Protein AF-A0A7S2XZG2-F1 (afdb_monomer_lite)

Foldseek 3Di:
DDDDDDDDDDDDDDDDDDPPDDPPPDPPPPPPDAAPQPPHADDLVLLVVLLVVADLQDAQFQSHARQCAADPVRFGAESRRHTPPDPSGDDHHHDDDDPVRVVVSVVVVVVLVVDVSNVDDVGNRHPD

Structure (mmCIF, N/CA/C/O backbone):
data_AF-A0A7S2XZG2-F1
#
_entry.id   AF-A0A7S2XZG2-F1
#
loop_
_atom_site.group_PDB
_atom_site.id
_atom_site.type_symbol
_atom_site.label_atom_id
_atom_site.label_alt_id
_atom_site.label_comp_id
_atom_site.label_asym_id
_atom_site.label_entity_id
_atom_site.label_seq_id
_atom_site.pdbx_PDB_ins_co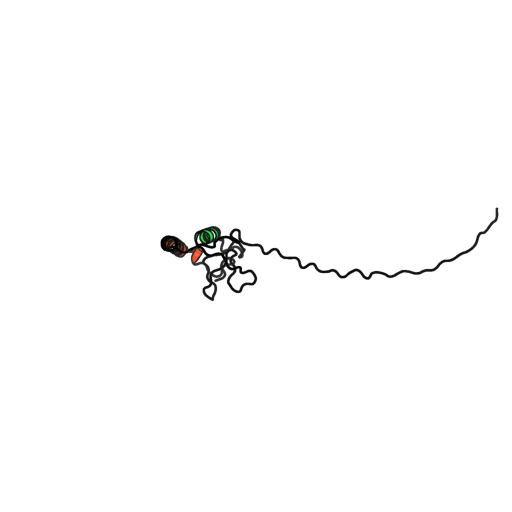de
_atom_site.Cartn_x
_atom_site.Cartn_y
_atom_site.Cartn_z
_atom_site.occupancy
_atom_site.B_iso_or_equiv
_atom_site.auth_seq_id
_atom_site.auth_comp_id
_atom_site.auth_asym_id
_atom_site.auth_atom_id
_atom_site.pdbx_PDB_model_num
ATOM 1 N N . MET A 1 1 ? 34.559 24.028 92.348 1.00 36.72 1 MET A N 1
ATOM 2 C CA . MET A 1 1 ? 35.734 24.807 91.899 1.00 36.72 1 MET A CA 1
ATOM 3 C C . MET A 1 1 ? 35.272 25.775 90.821 1.00 36.72 1 MET A C 1
ATOM 5 O O . MET A 1 1 ? 34.498 25.372 89.966 1.00 36.72 1 MET A O 1
ATOM 9 N N . LYS A 1 2 ? 35.650 27.052 90.931 1.00 42.00 2 LYS A N 1
ATOM 10 C CA . LYS A 1 2 ? 35.395 28.099 89.926 1.00 42.00 2 LYS A CA 1
ATOM 11 C C . LYS A 1 2 ? 36.290 27.841 88.705 1.00 42.00 2 LYS A C 1
ATOM 13 O O . LYS A 1 2 ? 37.396 27.367 88.924 1.00 42.00 2 LYS A O 1
ATOM 18 N N . ILE A 1 3 ? 35.843 28.195 87.497 1.00 41.59 3 ILE A N 1
ATOM 19 C CA . ILE A 1 3 ? 36.563 29.003 86.485 1.00 41.59 3 ILE A CA 1
ATOM 20 C C . ILE A 1 3 ? 35.671 29.106 85.234 1.00 41.59 3 ILE A C 1
ATOM 22 O O . ILE A 1 3 ? 35.205 28.107 84.695 1.00 41.59 3 ILE A O 1
ATOM 26 N N . ALA A 1 4 ? 35.418 30.346 84.822 1.00 44.94 4 ALA A N 1
ATOM 27 C CA . ALA A 1 4 ? 34.764 30.729 83.579 1.00 44.94 4 ALA A CA 1
ATOM 28 C C . ALA A 1 4 ? 35.762 30.694 82.414 1.00 44.94 4 ALA A C 1
ATOM 30 O O . ALA A 1 4 ? 36.927 31.026 82.620 1.00 44.94 4 ALA A O 1
ATOM 31 N N . ILE A 1 5 ? 35.295 30.411 81.194 1.00 45.34 5 ILE A N 1
ATOM 32 C CA . ILE A 1 5 ? 35.968 30.845 79.962 1.00 45.34 5 ILE A CA 1
ATOM 33 C C . ILE A 1 5 ? 34.917 31.399 79.004 1.00 45.34 5 ILE A C 1
ATOM 35 O O . ILE A 1 5 ? 33.817 30.868 78.862 1.00 45.34 5 ILE A O 1
ATOM 39 N N . ALA A 1 6 ? 35.283 32.527 78.416 1.00 41.75 6 ALA A N 1
ATOM 40 C CA . ALA A 1 6 ? 34.468 33.445 77.660 1.00 41.75 6 ALA A CA 1
ATOM 41 C C . ALA A 1 6 ? 34.842 33.393 76.167 1.00 41.75 6 ALA A C 1
ATOM 43 O O . ALA A 1 6 ? 36.004 33.168 75.846 1.00 41.75 6 ALA A O 1
ATOM 44 N N . VAL A 1 7 ? 33.860 33.741 75.323 1.00 36.69 7 VAL A N 1
ATOM 45 C CA . VAL A 1 7 ? 33.992 34.523 74.073 1.00 36.69 7 VAL A CA 1
ATOM 46 C C . VAL A 1 7 ? 34.663 33.824 72.874 1.00 36.69 7 VAL A C 1
ATOM 48 O O . VAL A 1 7 ? 35.791 33.366 72.945 1.00 36.69 7 VAL A O 1
ATOM 51 N N . VAL A 1 8 ? 33.964 33.778 71.733 1.00 38.09 8 VAL A N 1
ATOM 52 C CA . VAL A 1 8 ? 34.269 34.513 70.481 1.00 38.09 8 VAL A CA 1
ATOM 53 C C . VAL A 1 8 ? 33.290 34.045 69.387 1.00 38.09 8 VAL A C 1
ATOM 55 O O . VAL A 1 8 ? 32.960 32.871 69.267 1.00 38.09 8 VAL A O 1
ATOM 58 N N . ALA A 1 9 ? 32.806 35.033 68.635 1.00 40.91 9 ALA A N 1
ATOM 59 C CA . ALA A 1 9 ? 31.862 34.998 67.525 1.00 40.91 9 ALA A CA 1
ATOM 60 C C . ALA A 1 9 ? 32.285 34.130 66.321 1.00 40.91 9 ALA A C 1
ATOM 62 O O . ALA A 1 9 ? 33.453 33.789 66.196 1.00 40.91 9 ALA A O 1
ATOM 63 N N . VAL A 1 10 ? 31.363 33.898 65.373 1.00 43.66 10 VAL A N 1
ATOM 64 C CA . VAL A 1 10 ? 31.533 34.304 63.958 1.00 43.66 10 VAL A CA 1
ATOM 65 C C . VAL A 1 10 ? 30.236 34.087 63.152 1.00 43.66 10 VAL A C 1
ATOM 67 O O . VAL A 1 10 ? 29.661 33.006 63.117 1.00 43.66 10 VAL A O 1
ATOM 70 N N . ALA A 1 11 ? 29.808 35.204 62.557 1.00 45.50 11 ALA A N 1
ATOM 71 C CA . ALA A 1 11 ? 29.036 35.462 61.339 1.00 45.50 11 ALA A CA 1
ATOM 72 C C . ALA A 1 11 ? 28.065 34.415 60.753 1.00 45.50 11 ALA A C 1
ATOM 74 O O . ALA A 1 11 ? 28.446 33.374 60.223 1.00 45.50 11 ALA A O 1
ATOM 75 N N . ALA A 1 12 ? 26.804 34.848 60.663 1.00 44.41 12 ALA A N 1
ATOM 76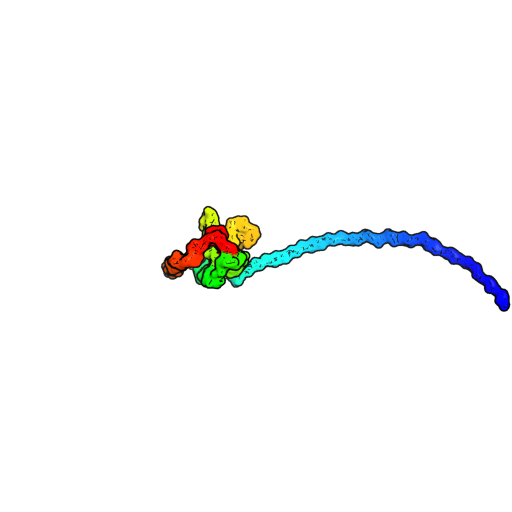 C CA . ALA A 1 12 ? 25.840 34.402 59.670 1.00 44.41 12 ALA A CA 1
ATOM 77 C C . ALA A 1 12 ? 26.233 34.893 58.264 1.00 44.41 12 ALA A C 1
ATOM 79 O O . ALA A 1 12 ? 26.307 36.097 58.031 1.00 44.41 12 ALA A O 1
ATOM 80 N N . LEU A 1 13 ? 26.406 33.965 57.322 1.00 46.47 13 LEU A N 1
ATOM 81 C CA . LEU A 1 13 ? 26.274 34.201 55.882 1.00 46.47 13 LEU A CA 1
ATOM 82 C C . LEU A 1 13 ? 25.583 32.974 55.275 1.00 46.47 13 LEU A C 1
ATOM 84 O O . LEU A 1 13 ? 26.219 31.982 54.930 1.00 46.47 13 LEU A O 1
ATOM 88 N N . SER A 1 14 ? 24.254 33.019 55.185 1.00 47.12 14 SER A N 1
ATOM 89 C CA . SER A 1 14 ? 23.476 32.059 54.405 1.00 47.12 14 SER A CA 1
ATOM 90 C C . SER A 1 14 ? 23.741 32.314 52.921 1.00 47.12 14 SER A C 1
ATOM 92 O O . SER A 1 14 ? 23.187 33.246 52.335 1.00 47.12 14 SER A O 1
ATOM 94 N N . GLY A 1 15 ? 24.610 31.507 52.318 1.00 46.53 15 GLY A N 1
ATOM 95 C CA . GLY A 1 15 ? 24.781 31.476 50.872 1.00 46.53 15 GLY A CA 1
ATOM 96 C C . GLY A 1 15 ? 23.511 30.943 50.213 1.00 46.53 15 GLY A C 1
ATOM 97 O O . GLY A 1 15 ? 23.251 29.745 50.248 1.00 46.53 15 GLY A O 1
ATOM 98 N N . VAL A 1 16 ? 22.717 31.820 49.597 1.00 48.66 16 VAL A N 1
ATOM 99 C CA . VAL A 1 16 ? 21.780 31.401 48.551 1.00 48.66 16 VAL A CA 1
ATOM 100 C C . VAL A 1 16 ? 22.603 31.198 47.287 1.00 48.66 16 VAL A C 1
ATOM 102 O O . VAL A 1 16 ? 23.163 32.132 46.719 1.00 48.66 16 VAL A O 1
ATOM 105 N N . SER A 1 17 ? 22.704 29.954 46.849 1.00 53.47 17 SER A N 1
ATOM 106 C CA . SER A 1 17 ? 23.145 29.608 45.503 1.00 53.47 17 SER A CA 1
ATOM 107 C C . SER A 1 17 ? 22.316 28.421 45.048 1.00 53.47 17 SER A C 1
ATOM 109 O O . SER A 1 17 ? 22.588 27.282 45.406 1.00 53.47 17 SER A O 1
ATOM 111 N N . ALA A 1 18 ? 21.269 28.710 44.283 1.00 48.72 18 ALA A N 1
ATOM 112 C CA . ALA A 1 18 ? 20.520 27.712 43.535 1.00 48.72 18 ALA A CA 1
ATOM 113 C C . ALA A 1 18 ? 20.117 28.307 42.180 1.00 48.72 18 ALA A C 1
ATOM 115 O O . ALA A 1 18 ? 18.943 28.510 41.889 1.00 48.72 18 ALA A O 1
ATOM 116 N N . PHE A 1 19 ? 21.110 28.603 41.336 1.00 49.88 19 PHE A N 1
ATOM 117 C CA . PHE A 1 19 ? 20.880 28.601 39.893 1.00 49.88 19 PHE A CA 1
ATOM 118 C C . PHE A 1 19 ? 20.899 27.133 39.461 1.00 49.88 19 PHE A C 1
ATOM 120 O O . PHE A 1 19 ? 21.944 26.579 39.124 1.00 49.88 19 PHE A O 1
ATOM 127 N N . ASN A 1 20 ? 19.754 26.463 39.605 1.00 54.81 20 ASN A N 1
ATOM 128 C CA . ASN A 1 20 ? 19.588 25.105 39.109 1.00 54.81 20 ASN A CA 1
ATOM 129 C C . ASN A 1 20 ? 19.601 25.174 37.579 1.00 54.81 20 ASN A C 1
ATOM 131 O O . ASN A 1 20 ? 18.780 25.873 36.983 1.00 54.81 20 ASN A O 1
ATOM 135 N N . GLY A 1 21 ? 20.586 24.503 36.979 1.00 49.66 21 GLY A N 1
ATOM 136 C CA . GLY A 1 21 ? 20.840 24.501 35.545 1.00 49.66 21 GLY A CA 1
ATOM 137 C C . GLY A 1 21 ? 19.577 24.212 34.742 1.00 49.66 21 GLY A C 1
ATOM 138 O O . GLY A 1 21 ? 18.750 23.383 35.124 1.00 49.66 21 GLY A O 1
ATOM 139 N N . GLY A 1 22 ? 19.438 24.935 33.630 1.00 48.97 22 GLY A N 1
ATOM 140 C CA . GLY A 1 22 ? 18.345 24.759 32.690 1.00 48.97 22 GLY A CA 1
ATOM 141 C C . GLY A 1 22 ? 18.173 23.287 32.339 1.00 48.97 22 GLY A C 1
ATOM 142 O O . GLY A 1 22 ? 19.114 22.618 31.911 1.00 48.97 22 GLY A O 1
ATOM 143 N N . VAL A 1 23 ? 16.953 22.792 32.523 1.00 52.06 23 VAL A N 1
ATOM 144 C CA . VAL A 1 23 ? 16.539 21.507 31.978 1.00 52.06 23 VAL A CA 1
ATOM 145 C C . VAL A 1 23 ? 16.575 21.670 30.463 1.00 52.06 23 VAL A C 1
ATOM 147 O O . VAL A 1 23 ? 15.661 22.232 29.863 1.00 52.06 23 VAL A O 1
ATOM 150 N N . VAL A 1 24 ? 17.658 21.219 29.831 1.00 56.72 24 VAL A N 1
ATOM 151 C CA . VAL A 1 24 ? 17.627 20.914 28.404 1.00 56.72 24 VAL A CA 1
ATOM 152 C C . VAL A 1 24 ? 16.651 19.752 28.290 1.00 56.72 24 VAL A C 1
ATOM 154 O O . VAL A 1 24 ? 16.999 18.611 28.584 1.00 56.72 24 VAL A O 1
ATOM 157 N N . MET A 1 25 ? 15.399 20.060 27.946 1.00 53.56 25 MET A N 1
ATOM 158 C CA . MET A 1 25 ? 14.442 19.073 27.463 1.00 53.56 25 MET A CA 1
ATOM 159 C C . MET A 1 25 ? 15.105 18.391 26.269 1.00 53.56 25 MET A C 1
ATOM 161 O O . MET A 1 25 ? 15.117 18.929 25.160 1.00 53.56 25 MET A O 1
ATOM 165 N N . GLY A 1 26 ? 15.728 17.237 26.514 1.00 50.41 26 GLY A N 1
ATOM 166 C CA . GLY A 1 26 ? 16.169 16.354 25.454 1.00 50.41 26 GLY A CA 1
ATOM 167 C C . GLY A 1 26 ? 14.954 16.111 24.577 1.00 50.41 26 GLY A C 1
ATOM 168 O O . GLY A 1 26 ? 13.921 15.652 25.064 1.00 50.41 26 GLY A O 1
ATOM 169 N N . ARG A 1 27 ? 15.041 16.491 23.299 1.00 54.75 27 ARG A N 1
ATOM 170 C CA . ARG A 1 27 ? 14.044 16.083 22.314 1.00 54.75 27 ARG A CA 1
ATOM 171 C C . ARG A 1 27 ? 14.011 14.564 22.379 1.00 54.75 27 ARG A C 1
ATOM 173 O O . ARG A 1 27 ? 14.972 13.927 21.958 1.00 54.75 27 ARG A O 1
ATOM 180 N N . ALA A 1 28 ? 12.957 14.000 22.957 1.00 52.75 28 ALA A N 1
ATOM 181 C CA . ALA A 1 28 ? 12.706 12.581 22.834 1.00 52.75 28 ALA A CA 1
ATOM 182 C C . ALA A 1 28 ? 12.578 12.318 21.333 1.00 52.75 28 ALA A C 1
ATOM 184 O O . ALA A 1 28 ? 11.620 12.759 20.699 1.00 52.75 28 ALA A O 1
ATOM 185 N N . SER A 1 29 ? 13.588 11.688 20.741 1.00 50.88 29 SER A N 1
ATOM 186 C CA . SER A 1 29 ? 13.480 11.120 19.410 1.00 50.88 29 SER A CA 1
ATOM 187 C C . SER A 1 29 ? 12.427 10.026 19.529 1.00 50.88 29 SER A C 1
ATOM 189 O O . SER A 1 29 ? 12.711 8.930 20.006 1.00 50.88 29 SER A O 1
ATOM 191 N N . SER A 1 30 ? 11.180 10.327 19.166 1.00 49.84 30 SER A N 1
ATOM 192 C CA . SER A 1 30 ? 10.197 9.280 18.928 1.00 49.84 30 SER A CA 1
ATOM 193 C C . SER A 1 30 ? 10.736 8.468 17.760 1.00 49.84 30 SER A C 1
ATOM 195 O O . SER A 1 30 ? 10.711 8.944 16.624 1.00 49.84 30 SER A O 1
ATOM 197 N N . ALA A 1 31 ? 11.292 7.289 18.047 1.00 56.41 31 ALA A N 1
ATOM 198 C CA . ALA A 1 31 ? 11.603 6.313 17.020 1.00 56.41 31 ALA A CA 1
ATOM 199 C C . ALA A 1 31 ? 10.316 6.111 16.219 1.00 56.41 31 ALA A C 1
ATOM 201 O O . ALA A 1 31 ? 9.295 5.694 16.772 1.00 56.41 31 ALA A O 1
ATOM 202 N N . LEU A 1 32 ? 10.335 6.523 14.953 1.00 59.00 32 LEU A N 1
ATOM 203 C CA . LEU A 1 32 ? 9.225 6.277 14.053 1.00 59.00 32 LEU A CA 1
ATOM 204 C C . LEU A 1 32 ? 9.076 4.757 13.996 1.00 59.00 32 LEU A C 1
ATOM 206 O O . LEU A 1 32 ? 9.997 4.062 13.570 1.00 59.00 32 LEU A O 1
ATOM 210 N N . LYS A 1 33 ? 7.964 4.233 14.516 1.00 64.56 33 LYS A N 1
ATOM 211 C CA . LYS A 1 33 ? 7.619 2.829 14.320 1.00 64.56 33 LYS A CA 1
ATOM 212 C C . LYS A 1 33 ? 7.419 2.657 12.820 1.00 64.56 33 LYS A C 1
ATOM 214 O O . LYS A 1 33 ? 6.712 3.470 12.233 1.00 64.56 33 LYS A O 1
ATOM 219 N N . MET A 1 34 ? 8.099 1.683 12.228 1.00 72.56 34 MET A N 1
ATOM 220 C CA . MET A 1 34 ? 8.053 1.381 10.798 1.00 72.56 34 MET A CA 1
ATOM 221 C C . MET A 1 34 ? 7.421 0.008 10.586 1.00 72.56 34 MET A C 1
ATOM 223 O O . MET A 1 34 ? 7.457 -0.830 11.489 1.00 72.56 34 MET A O 1
ATOM 227 N N . SER A 1 35 ? 6.865 -0.205 9.396 1.00 81.75 35 SER A N 1
ATOM 228 C CA . SER A 1 35 ? 6.375 -1.509 8.944 1.00 81.75 35 SER A CA 1
ATOM 229 C C . SER A 1 35 ? 7.472 -2.565 8.925 1.00 81.75 35 SER A C 1
ATOM 231 O O . SER A 1 35 ? 8.650 -2.258 8.714 1.00 81.75 35 SER A O 1
ATOM 233 N N . ARG A 1 36 ? 7.075 -3.836 9.041 1.00 82.31 36 ARG A N 1
ATOM 234 C CA . ARG A 1 36 ? 7.968 -4.991 8.851 1.00 82.31 36 ARG A CA 1
ATOM 235 C C . ARG A 1 36 ? 8.649 -5.034 7.472 1.00 82.31 36 ARG A C 1
ATOM 237 O O . ARG A 1 36 ? 9.679 -5.688 7.327 1.00 82.31 36 ARG A O 1
ATOM 244 N N . PHE A 1 37 ? 8.096 -4.333 6.479 1.00 84.00 37 PHE A N 1
ATOM 245 C CA . PHE A 1 37 ? 8.639 -4.237 5.120 1.00 84.00 37 PHE A CA 1
ATOM 246 C C . PHE A 1 37 ? 9.436 -2.947 4.868 1.00 84.00 37 PHE A C 1
ATOM 248 O O . PHE A 1 37 ? 9.733 -2.624 3.717 1.00 84.00 37 PHE A O 1
ATOM 255 N N . ASP A 1 38 ? 9.798 -2.182 5.905 1.00 83.50 38 ASP A N 1
ATOM 256 C CA . ASP A 1 38 ? 10.615 -0.981 5.710 1.00 83.50 38 ASP A CA 1
ATOM 257 C C . ASP A 1 38 ? 11.981 -1.301 5.082 1.00 83.50 38 ASP A C 1
ATOM 259 O O . ASP A 1 38 ? 12.680 -2.235 5.474 1.00 83.50 38 ASP A O 1
ATOM 263 N N . GLY A 1 39 ? 12.352 -0.516 4.069 1.00 81.62 39 GLY A N 1
ATOM 264 C CA . GLY A 1 39 ? 13.567 -0.721 3.279 1.00 81.62 39 GLY A CA 1
ATOM 265 C C . GLY A 1 39 ? 13.524 -1.913 2.314 1.00 81.62 39 GLY A C 1
ATOM 266 O O . GLY A 1 39 ? 14.511 -2.142 1.616 1.00 81.62 39 GLY A O 1
ATOM 267 N N . GLN A 1 40 ? 12.413 -2.652 2.242 1.00 85.19 40 GLN A N 1
ATOM 268 C CA . GLN A 1 40 ? 12.221 -3.719 1.261 1.00 85.19 40 GLN A CA 1
ATOM 269 C C . GLN A 1 40 ? 11.540 -3.206 -0.012 1.00 85.19 40 GLN A C 1
ATOM 271 O O . GLN A 1 40 ? 10.988 -2.104 -0.061 1.00 85.19 40 GLN A O 1
ATOM 276 N N . VAL A 1 41 ? 11.585 -4.032 -1.058 1.00 86.56 41 VAL A N 1
ATOM 277 C CA . VAL A 1 41 ? 10.855 -3.780 -2.300 1.00 86.56 41 VAL A CA 1
ATOM 278 C C . VAL A 1 41 ? 9.357 -3.907 -2.030 1.00 86.56 41 VAL A C 1
ATOM 280 O O . VAL A 1 41 ? 8.876 -4.957 -1.611 1.00 86.56 41 VAL A O 1
ATOM 283 N N . TRP A 1 42 ? 8.623 -2.829 -2.279 1.00 87.31 42 TRP A N 1
ATOM 284 C CA . TRP A 1 42 ? 7.184 -2.736 -2.092 1.00 87.31 42 TRP A CA 1
ATOM 285 C C . TRP A 1 42 ? 6.459 -3.150 -3.368 1.00 87.31 42 TRP A C 1
ATOM 287 O O . TRP A 1 42 ? 6.162 -2.328 -4.239 1.00 87.31 42 TRP A O 1
ATOM 297 N N . GLY A 1 43 ? 6.228 -4.454 -3.496 1.00 86.19 43 GLY A N 1
ATOM 298 C CA . GLY A 1 43 ? 5.476 -5.045 -4.593 1.00 86.19 43 GLY A CA 1
ATOM 299 C C . GLY A 1 43 ? 4.161 -5.669 -4.138 1.00 86.19 43 GLY A C 1
ATOM 300 O O . GLY A 1 43 ? 3.818 -5.713 -2.955 1.00 86.19 43 GLY A O 1
ATOM 301 N N . THR A 1 44 ? 3.443 -6.219 -5.111 1.00 85.44 44 THR A N 1
ATOM 302 C CA . THR A 1 44 ? 2.193 -6.957 -4.913 1.00 85.44 44 THR A CA 1
ATOM 303 C C . THR A 1 44 ? 2.270 -8.081 -3.865 1.00 85.44 44 THR A C 1
ATOM 305 O O . THR A 1 44 ? 1.306 -8.199 -3.108 1.00 85.44 44 THR A O 1
ATOM 308 N N . PRO A 1 45 ? 3.355 -8.879 -3.721 1.00 85.88 45 PRO A N 1
ATOM 309 C CA . PRO A 1 45 ? 3.381 -9.921 -2.691 1.00 85.88 45 PRO A CA 1
ATOM 310 C C . PRO A 1 45 ? 3.381 -9.355 -1.265 1.00 85.88 45 PRO A C 1
ATOM 312 O O . PRO A 1 45 ? 2.607 -9.827 -0.437 1.00 85.88 45 PRO A O 1
ATOM 315 N N . GLN A 1 46 ? 4.168 -8.309 -0.985 1.00 86.38 46 GLN A N 1
ATOM 316 C CA . GLN A 1 46 ? 4.189 -7.666 0.337 1.00 86.38 46 GLN A CA 1
ATOM 317 C C . GLN A 1 46 ? 2.862 -6.957 0.630 1.00 86.38 46 GLN A C 1
ATOM 319 O O . GLN A 1 46 ? 2.333 -7.045 1.736 1.00 86.38 46 GLN A O 1
ATOM 324 N N . MET A 1 47 ? 2.285 -6.295 -0.380 1.00 87.56 47 MET A N 1
ATOM 325 C CA . MET A 1 47 ? 0.954 -5.694 -0.270 1.00 87.56 47 MET A CA 1
ATOM 326 C C . MET A 1 47 ? -0.111 -6.752 0.034 1.00 87.56 47 MET A C 1
ATOM 328 O O . MET A 1 47 ? -0.978 -6.528 0.873 1.00 87.56 47 MET A O 1
ATOM 332 N N . LYS A 1 48 ? -0.055 -7.922 -0.610 1.00 88.38 48 LYS A N 1
ATOM 333 C CA . LYS A 1 48 ? -1.018 -8.992 -0.349 1.00 88.38 48 LYS A CA 1
ATOM 334 C C . LYS A 1 48 ? -0.913 -9.505 1.088 1.00 88.38 48 LYS A C 1
ATOM 336 O O . LYS A 1 48 ? -1.942 -9.696 1.720 1.00 88.38 48 LYS A O 1
ATOM 341 N N . GLU A 1 49 ? 0.296 -9.672 1.621 1.00 89.12 49 GLU A N 1
ATOM 342 C CA . GLU A 1 49 ? 0.493 -10.146 2.997 1.00 89.12 49 GLU A CA 1
ATOM 343 C C . GLU A 1 49 ? -0.116 -9.186 4.031 1.00 89.12 49 GLU A C 1
ATOM 345 O O . GLU A 1 49 ? -0.902 -9.613 4.878 1.00 89.12 49 GLU A O 1
ATOM 350 N N . ILE A 1 50 ? 0.146 -7.876 3.911 1.00 88.88 50 ILE A N 1
ATOM 351 C CA . ILE A 1 50 ? -0.497 -6.881 4.785 1.00 88.88 50 ILE A CA 1
ATOM 352 C C . ILE A 1 50 ? -2.015 -6.893 4.587 1.00 88.88 50 ILE A C 1
ATOM 354 O O . ILE A 1 50 ? -2.759 -6.825 5.559 1.00 88.88 50 ILE A O 1
ATOM 358 N N . TYR A 1 51 ? -2.495 -6.989 3.345 1.00 89.50 51 TYR A N 1
ATOM 359 C CA . TYR A 1 51 ? -3.927 -7.012 3.064 1.00 89.50 51 TYR A CA 1
ATOM 360 C C . TYR A 1 51 ? -4.631 -8.236 3.662 1.00 89.50 51 TYR A C 1
ATOM 362 O O . TYR A 1 51 ? -5.734 -8.101 4.193 1.00 89.50 51 TYR A O 1
ATOM 370 N N . ASP A 1 52 ? -4.011 -9.414 3.619 1.00 88.75 52 ASP A N 1
ATOM 371 C CA . ASP A 1 52 ? -4.556 -10.639 4.204 1.00 88.75 52 ASP A CA 1
ATOM 372 C C . ASP A 1 52 ? -4.672 -10.490 5.736 1.00 88.75 52 ASP A C 1
ATOM 374 O O . ASP A 1 52 ? -5.729 -10.779 6.305 1.00 88.75 52 ASP A O 1
ATOM 378 N N . GLU A 1 53 ? -3.643 -9.939 6.391 1.00 89.19 53 GLU A N 1
ATOM 379 C CA . GLU A 1 53 ? -3.610 -9.692 7.844 1.00 89.19 53 GLU A CA 1
ATOM 380 C C . GLU A 1 53 ? -4.440 -8.480 8.298 1.00 89.19 53 GLU A C 1
ATOM 382 O O . GLU A 1 53 ? -4.826 -8.389 9.467 1.00 89.19 53 GLU A O 1
ATOM 387 N N . TRP A 1 54 ? -4.729 -7.545 7.392 1.00 89.19 54 TRP A N 1
ATOM 388 C CA . TRP A 1 54 ? -5.382 -6.282 7.714 1.00 89.19 54 TRP A CA 1
ATOM 389 C C . TRP A 1 54 ? -6.743 -6.503 8.382 1.00 89.19 54 TRP A C 1
ATOM 391 O O . TRP A 1 54 ? -7.624 -7.179 7.848 1.00 89.19 54 TRP A O 1
ATOM 401 N N . ASN A 1 55 ? -6.946 -5.874 9.536 1.00 87.19 55 ASN A N 1
ATOM 402 C CA . ASN A 1 55 ? -8.225 -5.824 10.222 1.00 87.19 55 ASN A CA 1
ATOM 403 C C . ASN A 1 55 ? -8.837 -4.413 10.092 1.00 87.19 55 ASN A C 1
ATOM 405 O O . ASN A 1 55 ? -8.295 -3.457 10.662 1.00 87.19 55 ASN A O 1
ATOM 409 N N . PRO A 1 56 ? -9.978 -4.258 9.389 1.00 85.25 56 PRO A N 1
ATOM 410 C CA . PRO A 1 56 ? -10.606 -2.957 9.167 1.00 85.25 56 PRO A CA 1
ATOM 411 C C . PRO A 1 56 ? -11.097 -2.284 10.454 1.00 85.25 56 PRO A C 1
ATOM 413 O O . PRO A 1 56 ? -11.140 -1.056 10.510 1.00 85.25 56 PRO A O 1
ATOM 416 N N . ASP A 1 57 ? -11.467 -3.051 11.481 1.00 85.69 57 ASP A N 1
ATOM 417 C CA . ASP A 1 57 ? -12.062 -2.505 12.705 1.00 85.69 57 ASP A CA 1
ATOM 418 C C . ASP A 1 57 ? -11.014 -2.006 13.713 1.00 85.69 57 ASP A C 1
ATOM 420 O O . ASP A 1 57 ? -11.344 -1.253 14.632 1.00 85.69 57 ASP A O 1
ATOM 424 N N . LEU A 1 58 ? -9.746 -2.385 13.535 1.00 86.00 58 LEU A N 1
ATOM 425 C CA . LEU A 1 58 ? -8.637 -1.885 14.342 1.00 86.00 58 LEU A CA 1
ATOM 426 C C . LEU A 1 58 ? -8.113 -0.547 13.797 1.00 86.00 58 LEU A C 1
ATOM 428 O O . LEU A 1 58 ? -8.161 -0.310 12.587 1.00 86.00 58 LEU A O 1
ATOM 432 N N . PRO A 1 59 ? -7.592 0.341 14.670 1.00 86.19 59 PRO A N 1
ATOM 433 C CA . PRO A 1 59 ? -6.997 1.594 14.226 1.00 86.19 59 PRO A CA 1
ATOM 434 C C . PRO A 1 59 ? -5.831 1.333 13.270 1.00 86.19 59 PRO A C 1
ATOM 436 O O . PRO A 1 59 ? -5.103 0.343 13.413 1.00 86.19 59 PRO A O 1
ATOM 439 N N . ARG A 1 60 ? -5.649 2.243 12.307 1.00 84.44 60 ARG A N 1
ATOM 440 C CA . ARG A 1 60 ? -4.515 2.196 11.386 1.00 84.44 60 ARG A CA 1
ATOM 441 C C . ARG A 1 60 ? -3.202 2.183 12.165 1.00 84.44 60 ARG A C 1
ATOM 443 O O . ARG A 1 60 ? -2.993 3.001 13.061 1.00 84.44 60 ARG A O 1
ATOM 450 N N . SER A 1 61 ? -2.323 1.267 11.797 1.00 85.69 61 SER A N 1
ATOM 451 C CA . SER A 1 61 ? -0.951 1.206 12.291 1.00 85.69 61 SER A CA 1
ATOM 452 C C . SER A 1 61 ? -0.012 0.871 11.143 1.00 85.69 61 SER A C 1
ATOM 454 O O . SER A 1 61 ? -0.459 0.581 10.036 1.00 85.69 61 SER A O 1
ATOM 456 N N . GLU A 1 62 ? 1.284 0.883 11.424 1.00 86.56 62 GLU A N 1
ATOM 457 C CA . GLU A 1 62 ? 2.337 0.587 10.455 1.00 86.56 62 GLU A CA 1
ATOM 458 C C . GLU A 1 62 ? 2.218 -0.796 9.802 1.00 86.56 62 GLU A C 1
ATOM 460 O O . GLU A 1 62 ? 2.778 -1.002 8.735 1.00 86.56 62 GLU A O 1
ATOM 465 N N . ASP A 1 63 ? 1.501 -1.731 10.430 1.00 87.25 63 ASP A N 1
ATOM 466 C CA . ASP A 1 63 ? 1.269 -3.088 9.924 1.00 87.25 63 ASP A CA 1
ATOM 467 C C . ASP A 1 63 ? -0.232 -3.430 9.805 1.00 87.25 63 ASP A C 1
ATOM 469 O O . ASP A 1 63 ? -0.576 -4.538 9.407 1.00 87.25 63 ASP A O 1
ATOM 473 N N . ASN A 1 64 ? -1.143 -2.515 10.167 1.00 89.25 64 ASN A N 1
ATOM 474 C CA . ASN A 1 64 ? -2.592 -2.722 10.072 1.00 89.25 64 ASN A CA 1
ATOM 475 C C . ASN A 1 64 ? -3.235 -1.622 9.226 1.00 89.25 64 ASN A C 1
ATOM 477 O O . ASN A 1 64 ? -3.734 -0.623 9.750 1.00 89.25 64 ASN A O 1
ATOM 481 N N . PHE A 1 65 ? -3.219 -1.808 7.910 1.00 89.69 65 PHE A N 1
ATOM 482 C CA . PHE A 1 65 ? -3.823 -0.895 6.947 1.00 89.69 65 PHE A CA 1
ATOM 483 C C . PHE A 1 65 ? -4.174 -1.625 5.648 1.00 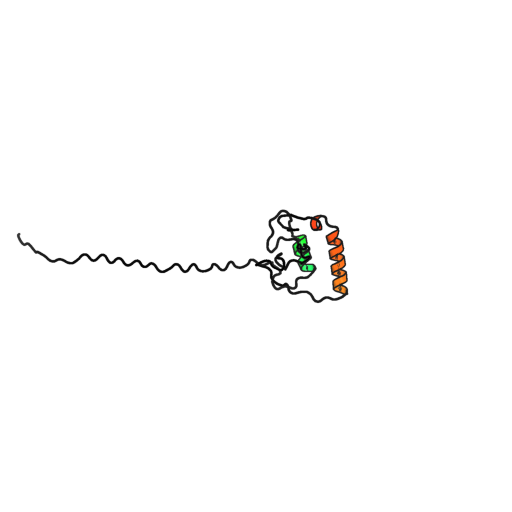89.69 65 PHE A C 1
ATOM 485 O O . PHE A 1 65 ? -3.661 -2.708 5.391 1.00 89.69 65 PHE A O 1
ATOM 492 N N . ASN A 1 66 ? -5.018 -1.022 4.808 1.00 89.19 66 ASN A N 1
ATOM 493 C CA . ASN A 1 66 ? -5.253 -1.520 3.454 1.00 89.19 66 ASN A CA 1
ATOM 494 C C . ASN 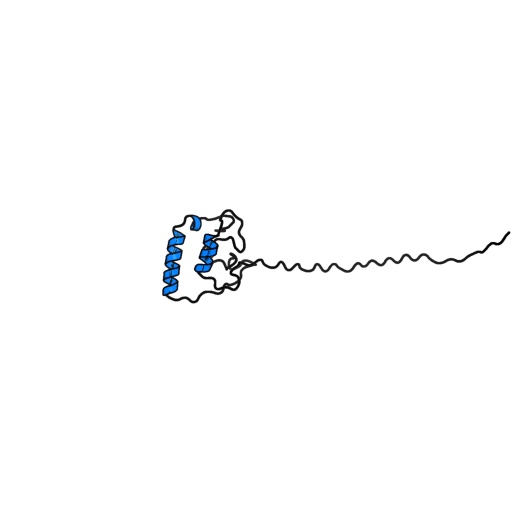A 1 66 ? -4.185 -0.972 2.477 1.00 89.19 66 ASN A C 1
ATOM 496 O O . ASN A 1 66 ? -4.208 0.225 2.180 1.00 89.19 66 ASN A O 1
ATOM 500 N N . PRO A 1 67 ? -3.276 -1.806 1.935 1.00 89.12 67 PRO A N 1
ATOM 501 C CA . PRO A 1 67 ? -2.208 -1.356 1.037 1.00 89.12 67 PRO A CA 1
ATOM 502 C C . PRO A 1 67 ? -2.676 -1.032 -0.388 1.00 89.12 67 PRO A C 1
ATOM 504 O O . PRO A 1 67 ? -1.950 -0.403 -1.160 1.00 89.12 67 PRO A O 1
ATOM 507 N N . PHE A 1 68 ? -3.891 -1.446 -0.754 1.00 88.25 68 PHE A N 1
ATOM 508 C CA . PHE A 1 68 ? -4.483 -1.143 -2.057 1.00 88.25 68 PHE A CA 1
ATOM 509 C C . PHE A 1 68 ? -5.407 0.076 -2.031 1.00 88.25 68 PHE A C 1
ATOM 511 O O . PHE A 1 68 ? -5.945 0.471 -3.070 1.00 88.25 68 PHE A O 1
ATOM 518 N N . GLU A 1 69 ? -5.576 0.682 -0.857 1.00 87.56 69 GLU A N 1
ATOM 519 C CA . GLU A 1 69 ? -6.293 1.934 -0.693 1.00 87.56 69 GLU A CA 1
ATOM 520 C C . GLU A 1 69 ? -5.619 3.051 -1.505 1.00 87.56 69 GLU A C 1
ATOM 522 O O . GLU A 1 69 ? -4.391 3.133 -1.614 1.00 87.56 69 GLU A O 1
ATOM 527 N N . ARG A 1 70 ? -6.438 3.934 -2.078 1.00 86.88 70 ARG A N 1
ATOM 528 C CA . ARG A 1 70 ? -5.977 5.146 -2.755 1.00 86.88 70 ARG A CA 1
ATOM 529 C C . ARG A 1 70 ? -6.445 6.361 -1.976 1.00 86.88 70 ARG A C 1
ATOM 531 O O . ARG A 1 70 ? -7.613 6.421 -1.594 1.00 86.88 70 ARG A O 1
ATOM 538 N N . ASN A 1 71 ? -5.556 7.332 -1.783 1.00 84.88 71 ASN A N 1
ATOM 539 C CA . ASN A 1 71 ? -5.962 8.621 -1.233 1.00 84.88 71 ASN A CA 1
ATOM 540 C C . ASN A 1 71 ? -6.812 9.411 -2.253 1.00 84.88 71 ASN A C 1
ATOM 542 O O . ASN A 1 71 ? -7.004 8.990 -3.397 1.00 84.88 71 ASN A O 1
ATOM 546 N N . LYS A 1 72 ? -7.295 10.592 -1.853 1.00 83.56 72 LYS A N 1
ATOM 547 C CA . LYS A 1 72 ? -8.100 11.485 -2.710 1.00 83.56 72 LYS A CA 1
ATOM 548 C C . LYS A 1 72 ? -7.397 11.902 -4.009 1.00 83.56 72 LYS A C 1
ATOM 550 O O . LYS A 1 72 ? -8.077 12.201 -4.984 1.00 83.56 72 LYS A O 1
ATOM 555 N N . ASP A 1 73 ? -6.068 11.884 -4.023 1.00 84.69 73 ASP A N 1
ATOM 556 C CA . ASP A 1 73 ? -5.236 12.221 -5.181 1.00 84.69 73 ASP A CA 1
ATOM 557 C C . ASP A 1 73 ? -4.930 10.999 -6.069 1.00 84.69 73 ASP A C 1
ATOM 559 O O . ASP A 1 73 ? -4.249 11.119 -7.084 1.00 84.69 73 ASP A O 1
ATOM 563 N N . GLY A 1 74 ? -5.419 9.808 -5.702 1.00 83.25 74 GLY A N 1
ATOM 564 C CA . GLY A 1 74 ? -5.157 8.555 -6.414 1.00 83.25 74 GLY A CA 1
ATOM 565 C C . GLY A 1 74 ? -3.810 7.905 -6.078 1.00 83.25 74 GLY A C 1
ATOM 566 O O . GLY A 1 74 ? -3.436 6.903 -6.694 1.00 83.25 74 GLY A O 1
ATOM 567 N N . ASN A 1 75 ? -3.082 8.429 -5.092 1.00 85.88 75 ASN A N 1
ATOM 568 C CA . ASN A 1 75 ? -1.795 7.895 -4.671 1.00 85.88 75 ASN A CA 1
ATOM 569 C C . ASN A 1 75 ? -1.952 6.633 -3.823 1.00 85.88 75 ASN A C 1
ATOM 571 O O . ASN A 1 75 ? -2.921 6.453 -3.087 1.00 85.88 75 ASN A O 1
ATOM 575 N N . GLN A 1 76 ? -0.961 5.758 -3.950 1.00 87.12 76 GLN A N 1
ATOM 576 C CA . GLN A 1 76 ? -0.796 4.555 -3.140 1.00 87.12 76 GLN A CA 1
ATOM 577 C C . GLN A 1 76 ? -0.075 4.895 -1.836 1.00 87.12 76 GLN A C 1
ATOM 579 O O . GLN A 1 76 ? 0.702 5.851 -1.802 1.00 87.12 76 GLN A O 1
ATOM 584 N N . CYS A 1 77 ? -0.302 4.106 -0.791 1.00 88.88 77 CYS A N 1
ATOM 585 C CA . CYS A 1 77 ? 0.465 4.231 0.440 1.00 88.88 77 CYS A CA 1
ATOM 586 C C . CYS A 1 77 ? 1.841 3.548 0.341 1.00 88.88 77 CYS A C 1
ATOM 588 O O . CYS A 1 77 ? 2.065 2.658 -0.491 1.00 88.88 77 CYS A O 1
ATOM 590 N N . ASP A 1 78 ? 2.755 3.969 1.211 1.00 88.56 78 ASP A N 1
ATOM 591 C CA . ASP A 1 78 ? 4.044 3.318 1.427 1.00 88.56 78 ASP A CA 1
ATOM 592 C C . ASP A 1 78 ? 3.915 1.991 2.198 1.00 88.56 78 ASP A C 1
ATOM 594 O O . ASP A 1 78 ? 2.814 1.512 2.491 1.00 88.56 78 ASP A O 1
ATOM 598 N N . THR A 1 79 ? 5.064 1.397 2.534 1.00 89.00 79 THR A N 1
ATOM 599 C CA . THR A 1 79 ? 5.161 0.145 3.300 1.00 89.00 79 THR A CA 1
ATOM 600 C C . THR A 1 79 ? 4.531 0.242 4.688 1.00 89.00 79 THR A C 1
ATOM 602 O O . THR A 1 79 ? 4.152 -0.787 5.237 1.00 89.00 79 THR A O 1
ATOM 605 N N . SER A 1 80 ? 4.419 1.449 5.251 1.00 87.31 80 SER A N 1
ATOM 606 C CA . SER A 1 80 ? 3.87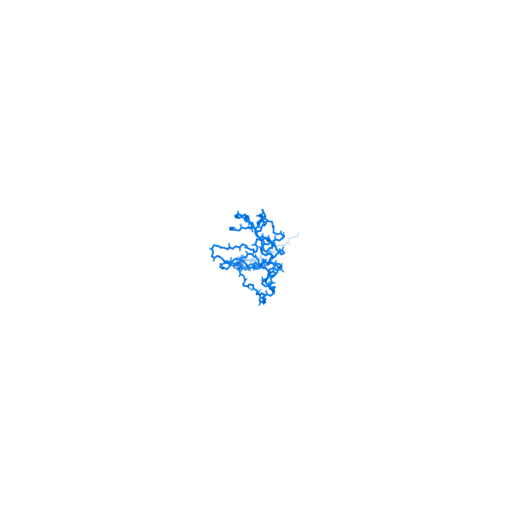9 1.730 6.587 1.00 87.31 80 SER A CA 1
ATOM 607 C C . SER A 1 80 ? 2.462 2.303 6.549 1.00 87.31 80 SER A C 1
ATOM 609 O O . SER A 1 80 ? 1.936 2.728 7.579 1.00 87.31 80 SER A O 1
ATOM 611 N N . GLY A 1 81 ? 1.833 2.320 5.373 1.00 86.62 81 GLY A N 1
ATOM 612 C CA . GLY A 1 81 ? 0.466 2.777 5.204 1.00 86.62 81 GLY A CA 1
ATOM 613 C C . GLY A 1 81 ? 0.302 4.294 5.232 1.00 86.62 81 GLY A C 1
ATOM 614 O O . GLY A 1 81 ? -0.824 4.757 5.403 1.00 86.62 81 GLY A O 1
ATOM 615 N N . TYR A 1 82 ? 1.353 5.087 5.056 1.00 89.06 82 TYR A N 1
ATOM 616 C CA . TYR A 1 82 ? 1.245 6.542 4.913 1.00 89.06 82 TYR A CA 1
ATOM 617 C C . TYR A 1 82 ? 1.187 6.931 3.435 1.00 89.06 82 TYR A C 1
ATOM 619 O O . TYR A 1 82 ? 1.711 6.222 2.576 1.00 89.06 82 TYR A O 1
ATOM 627 N N . PHE A 1 83 ? 0.528 8.042 3.113 1.00 90.06 83 PHE A N 1
ATOM 628 C CA . PHE A 1 83 ? 0.406 8.530 1.739 1.00 90.06 83 PHE A CA 1
ATOM 629 C C . PHE A 1 83 ? 1.417 9.643 1.446 1.00 90.06 83 PHE A C 1
ATOM 631 O O . PHE A 1 83 ? 1.821 10.361 2.364 1.00 90.06 83 PHE A O 1
ATOM 638 N N . PRO A 1 84 ? 1.798 9.851 0.172 1.00 89.19 84 PRO A N 1
ATOM 639 C CA . PRO A 1 84 ? 2.625 10.990 -0.207 1.00 89.19 84 PRO A CA 1
ATOM 640 C C . PRO A 1 84 ? 2.030 12.302 0.318 1.00 89.19 84 PRO A C 1
ATOM 642 O O . PRO A 1 84 ? 0.870 12.611 0.046 1.00 89.19 84 PRO A O 1
ATOM 645 N N . GLY A 1 85 ? 2.826 13.066 1.069 1.00 85.06 85 GLY A N 1
ATOM 646 C CA . GLY A 1 85 ? 2.398 14.303 1.737 1.00 85.06 85 GLY A CA 1
ATOM 647 C C . GLY A 1 85 ? 2.164 14.167 3.246 1.00 85.06 85 GLY A C 1
ATOM 648 O O . GLY A 1 85 ? 2.167 15.182 3.943 1.00 85.06 85 GLY A O 1
ATOM 649 N N . ASP A 1 86 ? 2.041 12.945 3.772 1.00 85.56 86 ASP A N 1
ATOM 650 C CA . ASP A 1 86 ? 2.004 12.705 5.216 1.00 85.56 86 ASP A CA 1
ATOM 651 C C . ASP A 1 86 ? 3.391 12.895 5.849 1.00 85.56 86 ASP A C 1
ATOM 653 O O . ASP A 1 86 ? 4.426 12.598 5.254 1.00 85.56 86 ASP A O 1
ATOM 657 N N . THR A 1 87 ? 3.430 13.334 7.110 1.00 83.62 87 THR A N 1
ATOM 658 C CA . THR A 1 87 ? 4.688 13.623 7.833 1.00 83.62 87 THR A CA 1
ATOM 659 C C . THR A 1 87 ? 5.595 12.409 8.031 1.00 83.62 87 THR A C 1
ATOM 661 O O . THR A 1 87 ? 6.790 12.576 8.266 1.00 83.62 87 THR A O 1
ATOM 664 N N . LYS A 1 88 ? 5.030 11.201 7.968 1.00 84.75 88 LYS A N 1
ATOM 665 C CA . LYS A 1 88 ? 5.730 9.927 8.174 1.00 84.75 88 LYS A CA 1
ATOM 666 C C . LYS A 1 88 ? 5.943 9.131 6.883 1.00 84.75 88 LYS A C 1
ATOM 668 O O . LYS A 1 88 ? 6.469 8.027 6.961 1.00 84.75 88 LYS A O 1
ATOM 673 N N . TYR A 1 89 ? 5.534 9.671 5.733 1.00 87.62 89 TYR A N 1
ATOM 674 C CA . TYR A 1 89 ? 5.654 8.984 4.452 1.00 87.62 89 TYR A CA 1
ATOM 675 C C . TYR A 1 89 ? 7.114 8.777 4.052 1.00 87.62 89 TYR A C 1
ATOM 677 O O . TYR A 1 89 ? 7.935 9.696 4.146 1.00 87.62 89 TYR A O 1
ATOM 685 N N . LYS A 1 90 ? 7.417 7.581 3.548 1.00 86.75 90 LYS A N 1
ATOM 686 C CA . LYS A 1 90 ? 8.725 7.232 2.999 1.00 86.75 90 LYS A CA 1
ATOM 687 C C . LYS A 1 90 ? 8.562 6.594 1.627 1.00 86.75 90 LYS A C 1
ATOM 689 O O . LYS A 1 90 ? 7.838 5.616 1.479 1.00 86.75 90 LYS A O 1
ATOM 694 N N . ASP A 1 91 ? 9.280 7.120 0.635 1.00 85.69 91 ASP A N 1
ATOM 695 C CA . ASP A 1 91 ? 9.236 6.569 -0.720 1.00 85.69 91 ASP A CA 1
ATOM 696 C C . ASP A 1 91 ? 9.700 5.101 -0.728 1.00 85.69 91 ASP A C 1
ATOM 698 O O . ASP A 1 91 ? 10.844 4.814 -0.354 1.00 85.69 91 ASP A O 1
ATOM 702 N N . PRO A 1 92 ? 8.836 4.160 -1.146 1.00 87.00 92 PRO A N 1
ATOM 703 C CA . PRO A 1 92 ? 9.175 2.750 -1.135 1.00 87.00 92 PRO A CA 1
ATOM 704 C C . PRO A 1 92 ? 10.030 2.366 -2.348 1.00 87.00 92 PRO A C 1
ATOM 706 O O . PRO A 1 92 ? 9.837 2.872 -3.459 1.00 87.00 92 PRO A O 1
ATOM 709 N N . ALA A 1 93 ? 10.943 1.410 -2.159 1.00 88.75 93 ALA A N 1
ATOM 710 C CA . ALA A 1 93 ? 11.666 0.798 -3.269 1.00 88.75 93 ALA A CA 1
ATOM 711 C C . ALA A 1 93 ? 10.674 0.028 -4.150 1.00 88.75 93 ALA A C 1
ATOM 713 O O . ALA A 1 93 ? 9.893 -0.778 -3.650 1.00 88.75 93 ALA A O 1
ATOM 714 N N . ARG A 1 94 ? 10.678 0.281 -5.459 1.00 83.31 94 ARG A N 1
ATOM 715 C CA . ARG A 1 94 ? 9.724 -0.338 -6.388 1.00 83.31 94 ARG A CA 1
ATOM 716 C C . ARG A 1 94 ? 10.327 -1.588 -7.031 1.00 83.31 94 ARG A C 1
ATOM 718 O O . ARG A 1 94 ? 11.529 -1.588 -7.290 1.00 83.31 94 ARG A O 1
ATOM 725 N N . PRO A 1 95 ? 9.526 -2.637 -7.284 1.00 86.31 95 PRO A N 1
ATOM 726 C CA . PRO A 1 95 ? 9.999 -3.816 -7.995 1.00 86.31 95 PRO A CA 1
ATOM 727 C C . PRO A 1 95 ? 10.282 -3.495 -9.462 1.00 86.31 95 PRO A C 1
ATOM 729 O O . PRO A 1 95 ? 9.624 -2.641 -10.065 1.00 86.31 95 PRO A O 1
ATOM 732 N N . ASP A 1 96 ? 11.220 -4.235 -10.048 1.00 85.50 96 ASP A N 1
ATOM 733 C CA . ASP A 1 96 ? 11.402 -4.249 -11.495 1.00 85.50 96 ASP A CA 1
ATOM 734 C C . ASP A 1 96 ? 10.144 -4.805 -12.169 1.00 85.50 96 ASP A C 1
ATOM 736 O O . ASP A 1 96 ? 9.538 -5.7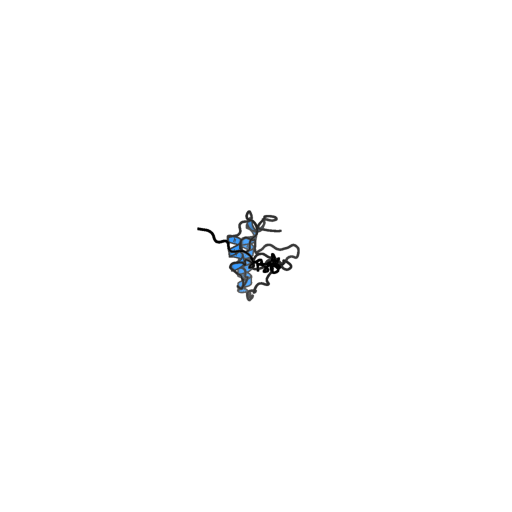78 -11.715 1.00 85.50 96 ASP A O 1
ATOM 740 N N . THR A 1 97 ? 9.723 -4.161 -13.254 1.00 79.75 97 THR A N 1
ATOM 741 C CA . THR A 1 97 ? 8.494 -4.522 -13.965 1.00 79.75 97 THR A CA 1
ATOM 742 C C . THR A 1 97 ? 8.830 -5.349 -15.204 1.00 79.75 97 THR A C 1
ATOM 744 O O . THR A 1 97 ? 9.405 -4.830 -16.157 1.00 79.75 97 THR A O 1
ATOM 747 N N . ASP A 1 98 ? 8.431 -6.620 -15.208 1.00 86.88 98 ASP A N 1
ATOM 748 C CA . ASP A 1 98 ? 8.425 -7.502 -16.385 1.00 86.88 98 ASP A CA 1
ATOM 749 C C . ASP A 1 98 ? 6.968 -7.810 -16.783 1.00 86.88 98 ASP A C 1
ATOM 751 O O . ASP A 1 98 ? 6.075 -7.842 -15.933 1.00 86.88 98 ASP A O 1
ATOM 755 N N . PHE A 1 99 ? 6.708 -8.061 -18.068 1.00 83.75 99 PHE A N 1
ATOM 756 C CA . PHE A 1 99 ? 5.394 -8.458 -18.578 1.00 83.75 99 PHE A CA 1
ATOM 757 C C . PHE A 1 99 ? 4.809 -9.667 -17.831 1.00 83.75 99 PHE A C 1
ATOM 759 O O . PHE A 1 99 ? 3.615 -9.683 -17.522 1.00 83.75 99 PHE A O 1
ATOM 766 N N . ALA A 1 100 ? 5.639 -10.658 -17.490 1.00 84.94 100 ALA A N 1
ATOM 767 C CA . ALA A 1 100 ? 5.190 -11.816 -16.718 1.00 84.94 100 ALA A CA 1
ATOM 768 C C . ALA A 1 100 ? 4.717 -11.418 -15.306 1.00 84.94 100 ALA A C 1
ATOM 770 O O . ALA A 1 100 ? 3.665 -11.878 -14.854 1.00 84.94 100 ALA A O 1
ATOM 771 N N . ALA A 1 101 ? 5.447 -10.515 -14.643 1.00 81.06 101 ALA A N 1
ATOM 772 C CA . ALA A 1 101 ? 5.091 -9.999 -13.323 1.00 81.06 101 ALA A CA 1
ATOM 773 C C . ALA A 1 101 ? 3.800 -9.164 -13.372 1.00 81.06 101 ALA A C 1
ATOM 775 O O . ALA A 1 101 ? 2.922 -9.344 -12.534 1.00 81.06 101 ALA A O 1
ATOM 776 N N . MET A 1 102 ? 3.612 -8.337 -14.407 1.00 84.31 102 MET A N 1
ATOM 777 C CA . MET A 1 102 ? 2.379 -7.558 -14.581 1.00 84.31 102 MET A CA 1
ATOM 778 C C . MET A 1 102 ? 1.132 -8.439 -14.737 1.00 84.31 102 MET A C 1
ATOM 780 O O . MET A 1 102 ? 0.067 -8.094 -14.226 1.00 84.31 102 MET A O 1
ATOM 784 N N . MET A 1 103 ? 1.237 -9.567 -15.448 1.00 86.25 103 MET A N 1
ATOM 785 C CA . MET A 1 103 ? 0.116 -10.499 -15.616 1.00 86.25 103 MET A CA 1
ATOM 786 C C . MET A 1 103 ? -0.227 -11.224 -14.311 1.00 86.25 103 MET A C 1
ATOM 788 O O . MET A 1 103 ? -1.409 -11.388 -14.003 1.00 86.25 103 MET A O 1
ATOM 792 N N . ALA A 1 104 ? 0.788 -11.615 -13.536 1.00 84.00 104 ALA A N 1
ATOM 793 C CA . ALA A 1 104 ? 0.596 -12.203 -12.214 1.00 84.00 104 ALA A CA 1
ATOM 794 C C . ALA A 1 104 ? -0.066 -11.205 -11.251 1.00 84.00 104 ALA A C 1
ATOM 796 O O . ALA A 1 104 ? -1.084 -11.522 -10.637 1.00 84.00 104 ALA A O 1
ATOM 797 N N . ASP A 1 105 ? 0.436 -9.972 -11.204 1.00 84.19 105 ASP A N 1
ATOM 798 C CA . ASP A 1 105 ? -0.111 -8.906 -10.365 1.00 84.19 105 ASP A CA 1
ATOM 799 C C . ASP A 1 105 ? -1.548 -8.559 -10.752 1.00 84.19 105 ASP A C 1
ATOM 801 O O . ASP A 1 105 ? -2.403 -8.360 -9.890 1.00 84.19 105 ASP A O 1
ATOM 805 N N . ARG A 1 106 ? -1.855 -8.552 -12.054 1.00 84.31 106 ARG A N 1
ATOM 806 C CA . ARG A 1 106 ? -3.221 -8.346 -12.539 1.00 84.31 106 ARG A CA 1
ATOM 807 C C . ARG A 1 106 ? -4.169 -9.433 -12.048 1.00 84.31 106 ARG A C 1
ATOM 809 O O . ARG A 1 106 ? -5.255 -9.103 -11.586 1.00 84.31 106 ARG A O 1
ATOM 816 N N . ALA A 1 107 ? -3.758 -10.698 -12.115 1.00 87.06 107 ALA A N 1
ATOM 817 C CA . ALA A 1 107 ? -4.571 -11.810 -11.637 1.00 87.06 107 ALA A CA 1
ATOM 818 C C . ALA A 1 107 ? -4.837 -11.712 -10.126 1.00 87.06 107 ALA A C 1
ATOM 820 O O . ALA A 1 107 ? -5.974 -11.901 -9.696 1.00 87.06 107 ALA A O 1
ATOM 821 N N . VAL A 1 108 ? -3.821 -11.351 -9.335 1.00 84.50 108 VAL A N 1
ATOM 822 C CA . VAL A 1 108 ? -3.968 -11.123 -7.888 1.00 84.50 108 VAL A CA 1
ATOM 823 C C . VAL A 1 108 ? -4.923 -9.960 -7.618 1.00 84.50 108 VAL A C 1
ATOM 825 O O . VAL A 1 108 ? -5.858 -10.095 -6.833 1.00 84.50 108 VAL A O 1
ATOM 828 N N . MET A 1 109 ? -4.753 -8.834 -8.311 1.00 82.62 109 MET A N 1
ATOM 829 C CA . MET A 1 109 ? -5.631 -7.675 -8.147 1.00 82.62 109 MET A CA 1
ATOM 830 C C . MET A 1 109 ? -7.074 -7.963 -8.559 1.00 82.62 109 MET A C 1
ATOM 832 O O . MET A 1 109 ? -7.996 -7.456 -7.925 1.00 82.62 109 MET A O 1
ATOM 836 N N . ASP A 1 110 ? -7.295 -8.744 -9.614 1.00 86.94 110 ASP A N 1
ATOM 837 C CA . ASP A 1 110 ? -8.642 -9.094 -10.060 1.00 86.94 110 ASP A CA 1
ATOM 838 C C . ASP A 1 110 ? -9.337 -10.047 -9.078 1.00 86.94 110 ASP A C 1
ATOM 840 O O . ASP A 1 110 ? -10.544 -9.922 -8.888 1.00 86.94 110 ASP A O 1
ATOM 844 N N . GLN A 1 111 ? -8.593 -10.910 -8.377 1.00 85.12 111 GLN A N 1
ATOM 845 C CA . GLN A 1 111 ? -9.126 -11.690 -7.253 1.00 85.12 111 GLN A CA 1
ATOM 846 C C . GLN A 1 111 ? -9.493 -10.780 -6.075 1.00 85.12 111 GLN A C 1
ATOM 848 O O . GLN A 1 111 ? -10.642 -10.779 -5.638 1.00 85.12 111 GLN A O 1
ATOM 853 N N . ILE A 1 112 ? -8.562 -9.936 -5.626 1.00 83.94 112 ILE A N 1
ATOM 854 C CA . ILE A 1 112 ? -8.755 -9.069 -4.455 1.00 83.94 112 ILE A CA 1
ATOM 855 C C . ILE A 1 112 ? -9.936 -8.105 -4.651 1.00 83.94 112 ILE A C 1
ATOM 857 O O . ILE A 1 112 ? -10.715 -7.884 -3.729 1.00 83.94 112 ILE A O 1
ATOM 861 N N . LYS A 1 113 ? -10.143 -7.566 -5.860 1.00 83.06 113 LYS A N 1
ATOM 862 C CA . LYS A 1 113 ? -11.285 -6.674 -6.151 1.00 83.06 113 LYS A CA 1
ATOM 863 C C . LYS A 1 113 ? -12.652 -7.322 -5.923 1.00 83.06 113 LYS A C 1
ATOM 865 O O . LYS A 1 113 ? -13.620 -6.599 -5.685 1.00 83.06 113 LYS A O 1
ATOM 870 N N . THR A 1 114 ? -12.747 -8.647 -6.049 1.00 84.38 114 THR A N 1
ATOM 871 C CA . THR A 1 114 ? -14.005 -9.372 -5.804 1.00 84.38 114 THR A CA 1
ATOM 872 C C . THR A 1 114 ? -14.313 -9.524 -4.320 1.00 84.38 114 THR A C 1
ATOM 874 O O . THR A 1 114 ? -15.463 -9.762 -3.961 1.00 84.38 114 THR A O 1
ATOM 877 N N . GLU A 1 115 ? -13.318 -9.346 -3.451 1.00 84.19 115 GLU A N 1
ATOM 878 C CA . GLU A 1 115 ? -13.500 -9.465 -2.014 1.00 84.19 115 GLU A CA 1
ATOM 879 C C . GLU A 1 115 ? -14.256 -8.252 -1.457 1.00 84.19 115 GLU A C 1
ATOM 881 O O . GLU A 1 115 ? -13.946 -7.090 -1.739 1.00 84.19 115 GLU A O 1
ATOM 886 N N . GLU A 1 116 ? -15.241 -8.501 -0.593 1.00 80.94 116 GLU A N 1
ATOM 887 C CA . GLU A 1 116 ? -15.979 -7.430 0.092 1.00 80.94 116 GLU A CA 1
ATOM 888 C C . GLU A 1 116 ? -15.041 -6.556 0.934 1.00 80.94 116 GLU A C 1
ATOM 890 O O . GLU A 1 116 ? -15.213 -5.338 1.008 1.00 80.94 116 GLU A O 1
ATOM 895 N N . LYS A 1 117 ? -13.986 -7.167 1.494 1.00 81.19 117 LYS A N 1
ATOM 896 C CA . LYS A 1 117 ? -12.941 -6.499 2.277 1.00 81.19 117 LYS A CA 1
ATOM 897 C C . LYS A 1 117 ? -12.232 -5.400 1.490 1.00 81.19 117 LYS A C 1
ATOM 899 O O . LYS A 1 117 ? -11.930 -4.353 2.053 1.00 81.19 117 LYS A O 1
ATOM 904 N N . PHE A 1 118 ? -12.019 -5.585 0.187 1.00 77.88 118 PHE A N 1
ATOM 905 C CA . PHE A 1 118 ? -11.394 -4.579 -0.676 1.00 77.88 118 PHE A CA 1
ATOM 906 C C . PHE A 1 118 ? -12.287 -3.353 -0.872 1.00 77.88 118 PHE A C 1
ATOM 908 O O . PHE A 1 118 ? -11.802 -2.233 -1.013 1.00 77.88 118 PHE A O 1
ATOM 915 N N . ASN A 1 119 ? -13.599 -3.569 -0.856 1.00 76.06 119 ASN A N 1
ATOM 916 C CA . ASN A 1 119 ? -14.600 -2.539 -1.088 1.00 76.06 119 ASN A CA 1
ATOM 917 C C . ASN A 1 119 ? -15.008 -1.804 0.205 1.00 76.06 119 ASN A C 1
ATOM 919 O O . ASN A 1 119 ? -15.844 -0.899 0.152 1.00 76.06 119 ASN A O 1
ATOM 923 N N . MET A 1 120 ? -14.424 -2.158 1.360 1.00 77.38 120 MET A N 1
ATOM 924 C CA . MET A 1 120 ? -14.670 -1.474 2.630 1.00 77.38 120 MET A CA 1
ATOM 925 C C . MET A 1 120 ? -13.964 -0.115 2.683 1.00 77.38 120 MET A C 1
ATOM 927 O O . MET A 1 120 ? -12.747 -0.025 2.537 1.00 77.38 120 MET A O 1
ATOM 931 N N . LYS A 1 121 ? -14.747 0.931 2.962 1.00 74.12 121 LYS A N 1
ATOM 932 C CA . LYS A 1 121 ? -14.325 2.337 2.999 1.00 74.12 121 LYS A CA 1
ATOM 933 C C . LYS A 1 121 ? -14.648 2.987 4.341 1.00 74.12 121 LYS A C 1
ATOM 935 O O . LYS A 1 121 ? -15.625 2.606 4.987 1.00 74.12 121 LYS A O 1
ATOM 940 N N . GLY A 1 122 ? -13.864 3.986 4.746 1.00 71.50 122 GLY A N 1
ATOM 941 C CA . GLY A 1 122 ? -14.145 4.816 5.929 1.00 71.50 122 GLY A CA 1
ATOM 942 C C . GLY A 1 122 ? -14.040 4.084 7.275 1.00 71.50 122 GLY A C 1
ATOM 943 O O . GLY A 1 122 ? -14.686 4.470 8.251 1.00 71.50 122 GLY A O 1
ATOM 944 N N . LYS A 1 123 ? -13.249 3.011 7.329 1.00 77.94 123 LYS A N 1
ATOM 945 C CA . LYS A 1 123 ? -12.982 2.224 8.538 1.00 77.94 123 LYS A CA 1
ATOM 946 C C . LYS A 1 123 ? -11.709 2.731 9.236 1.00 77.94 123 LYS A C 1
ATOM 948 O O . LYS A 1 123 ? -10.848 3.295 8.572 1.00 77.94 123 LYS A O 1
ATOM 953 N N . PRO A 1 124 ? -11.516 2.523 10.551 1.00 75.75 124 PRO A N 1
ATOM 954 C CA . PRO A 1 124 ? -10.310 2.989 11.245 1.00 75.75 124 PRO A CA 1
ATOM 955 C C . PRO A 1 124 ? -8.985 2.540 10.603 1.00 75.75 124 PRO A C 1
ATOM 957 O O . PRO A 1 124 ? -8.009 3.286 10.657 1.00 75.75 124 PRO A O 1
ATOM 960 N N . GLY A 1 125 ? -8.959 1.360 9.969 1.00 73.81 125 GLY A N 1
ATOM 961 C CA . GLY A 1 125 ? -7.817 0.853 9.199 1.00 73.81 125 GLY A CA 1
ATOM 962 C C . GLY A 1 125 ? -7.823 1.172 7.689 1.00 73.81 125 GLY A C 1
ATOM 963 O O . GLY A 1 125 ? -6.879 0.788 7.005 1.00 73.81 125 GLY A O 1
ATOM 964 N N . CYS A 1 126 ? -8.849 1.851 7.157 1.00 77.38 126 CYS A N 1
ATOM 965 C CA . CYS A 1 126 ? -8.997 2.221 5.737 1.00 77.38 126 CYS A CA 1
ATOM 966 C C . CYS A 1 126 ? -9.610 3.626 5.612 1.00 77.38 126 CYS A C 1
ATOM 968 O O . CYS A 1 126 ? -10.802 3.819 5.869 1.00 77.38 126 CYS A O 1
ATOM 970 N N . LEU A 1 127 ? -8.784 4.613 5.256 1.00 70.25 127 LEU A N 1
ATOM 971 C CA . LEU A 1 127 ? -9.131 6.033 5.370 1.00 70.25 127 LEU A CA 1
ATOM 972 C C . LEU A 1 127 ? -10.145 6.503 4.309 1.00 70.25 127 LEU A C 1
ATOM 974 O O . LEU A 1 127 ? -10.831 7.498 4.554 1.00 70.25 127 LEU A O 1
ATOM 978 N N . ASN A 1 128 ? -10.265 5.811 3.170 1.00 63.53 128 ASN A N 1
ATOM 979 C CA . ASN A 1 128 ? -11.080 6.214 2.014 1.00 63.53 128 ASN A CA 1
ATOM 980 C C . ASN A 1 128 ? -11.998 5.119 1.480 1.00 63.53 128 ASN A C 1
ATOM 982 O O . ASN A 1 128 ? -11.658 3.925 1.588 1.00 63.53 128 ASN A O 1
#

pLDDT: mean 75.13, std 16.6, range [36.69, 90.06]

Organism: NCBI:txid94617

Sequence (128 aa):
MKIAIAVVAVAALSGVSAFNGGVVMGRASSALKMSRFDGQVWGTPQMKEIYDEWNPDLPRSEDNFNPFERNKDGNQCDTSGYFPGDTKYKDPARPDTDFAAMMADRAVMDQIKTEEKFNMKGKPGCLN

Secondary structure (DSSP, 8-state):
-------------------PPP-------------TTTTSB--HHHHHHHHHH--TTSPPBTTBS-TT-B-TTSPBP-TTSPPTTSTT--PPBPPP--HHHHHHHHHHHHHHHHSGGGG--SBTTB--

Radius of gyration: 31.64 Å; chains: 1; bounding box: 52×48×110 Å